Protein AF-A0A1J5KWC2-F1 (afdb_monomer)

Foldseek 3Di:
DDDPNDDQFDQQQPPDPQQFPDWDDPPDPDDDGDDAAGWTAGPLQWIFGHHRSGTFKIFGAPSNQVVDDQAAPVSVCVVQNAAPDWDWDWDDDPPHDIFIWIWGHHPVQQKIWTAGPVPRGTGMIGHD

Structure (mmCIF, N/CA/C/O backbone):
data_AF-A0A1J5KWC2-F1
#
_entry.id   AF-A0A1J5KWC2-F1
#
loop_
_atom_site.group_PDB
_atom_site.id
_atom_site.type_symbol
_atom_site.label_atom_id
_atom_site.label_alt_id
_atom_site.label_comp_id
_atom_site.label_asym_id
_atom_site.label_entity_id
_atom_site.label_seq_id
_atom_site.pdbx_PDB_ins_code
_atom_site.Cartn_x
_atom_site.Cartn_y
_atom_site.Cartn_z
_atom_site.occupancy
_atom_site.B_iso_or_equiv
_atom_site.auth_seq_id
_atom_site.auth_comp_id
_atom_site.auth_asym_id
_atom_site.auth_atom_id
_atom_site.pdbx_PDB_model_num
ATOM 1 N N . MET A 1 1 ? -10.249 7.771 -1.143 1.00 49.97 1 MET A N 1
ATOM 2 C CA . MET A 1 1 ? -8.858 8.188 -1.455 1.00 49.97 1 MET A CA 1
ATOM 3 C C . MET A 1 1 ? -8.474 7.432 -2.706 1.00 49.97 1 MET A C 1
ATOM 5 O O . MET A 1 1 ? -8.404 6.210 -2.644 1.00 49.97 1 MET A O 1
ATOM 9 N N . LYS A 1 2 ? -8.298 8.145 -3.823 1.00 47.09 2 LYS A N 1
ATOM 10 C CA . LYS A 1 2 ? -7.941 7.564 -5.123 1.00 47.09 2 LYS A CA 1
ATOM 11 C C . LYS A 1 2 ? -6.425 7.478 -5.246 1.00 47.09 2 LYS A C 1
ATOM 13 O O . LYS A 1 2 ? -5.758 8.503 -5.148 1.00 47.09 2 LYS A O 1
ATOM 18 N N . PHE A 1 3 ? -5.897 6.281 -5.464 1.00 45.38 3 PHE A N 1
ATOM 19 C CA . PHE A 1 3 ? -4.510 6.038 -5.842 1.00 45.38 3 PHE A CA 1
ATOM 20 C C . PHE A 1 3 ? -4.477 5.767 -7.349 1.00 45.38 3 PHE A C 1
ATOM 22 O O . PHE A 1 3 ? -4.987 4.747 -7.805 1.00 45.38 3 PHE A O 1
ATOM 29 N N . ASN A 1 4 ? -3.959 6.721 -8.131 1.00 48.91 4 ASN A N 1
ATOM 30 C CA . ASN A 1 4 ? -3.958 6.658 -9.600 1.00 48.91 4 ASN A CA 1
ATOM 31 C C . ASN A 1 4 ? -5.345 6.341 -10.217 1.00 48.91 4 ASN A C 1
ATOM 33 O O . ASN A 1 4 ? -5.475 5.500 -11.097 1.00 48.91 4 ASN A O 1
ATOM 37 N N . GLY A 1 5 ? -6.404 6.980 -9.707 1.00 48.66 5 GLY A N 1
ATOM 38 C CA 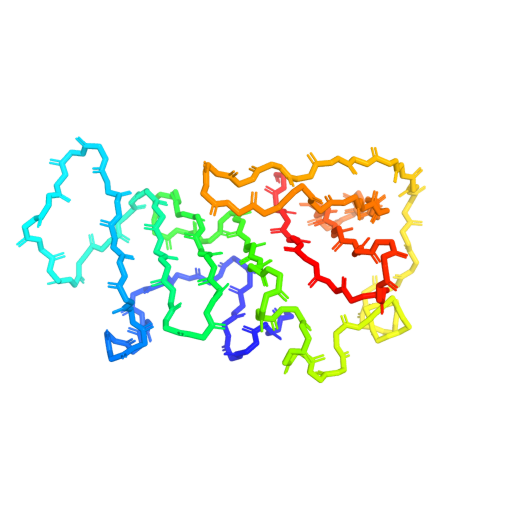. GLY A 1 5 ? -7.779 6.793 -10.192 1.00 48.66 5 GLY A CA 1
ATOM 39 C C . GLY A 1 5 ? -8.579 5.669 -9.520 1.00 48.66 5 GLY A C 1
ATOM 40 O O . GLY A 1 5 ? -9.803 5.699 -9.613 1.00 48.66 5 GLY A O 1
ATOM 41 N N . ILE A 1 6 ? -7.935 4.763 -8.774 1.00 51.41 6 ILE A N 1
ATOM 42 C CA . ILE A 1 6 ? -8.585 3.614 -8.114 1.00 51.41 6 ILE A CA 1
ATOM 43 C C . ILE A 1 6 ? -8.676 3.850 -6.608 1.00 51.41 6 ILE A C 1
ATOM 45 O O . ILE A 1 6 ? -7.682 4.185 -5.958 1.00 51.41 6 ILE A O 1
ATOM 49 N N . GLU A 1 7 ? -9.867 3.695 -6.033 1.00 56.00 7 GLU A N 1
ATOM 50 C CA . GLU A 1 7 ? -10.056 3.778 -4.587 1.00 56.00 7 GLU A CA 1
ATOM 51 C C . GLU A 1 7 ? -9.821 2.443 -3.889 1.00 56.00 7 GLU A C 1
ATOM 53 O O . GLU A 1 7 ? -10.215 1.366 -4.328 1.00 56.00 7 GLU A O 1
ATOM 58 N N . ILE A 1 8 ? -9.205 2.532 -2.721 1.00 53.41 8 ILE A N 1
ATOM 59 C CA . ILE A 1 8 ? -9.086 1.423 -1.783 1.00 53.41 8 ILE A CA 1
ATOM 60 C C . ILE A 1 8 ? -10.471 1.125 -1.198 1.00 53.41 8 ILE A C 1
ATOM 62 O O . ILE A 1 8 ? -11.119 2.026 -0.666 1.00 53.41 8 ILE A O 1
ATOM 66 N N . GLY A 1 9 ? -10.925 -0.127 -1.318 1.00 51.34 9 GLY A N 1
ATOM 67 C CA . GLY A 1 9 ? -12.304 -0.536 -1.019 1.00 51.34 9 GLY A CA 1
ATOM 68 C C . GLY A 1 9 ? -13.270 -0.471 -2.212 1.00 51.34 9 GLY A C 1
ATOM 69 O O . GLY A 1 9 ? -14.433 -0.833 -2.053 1.00 51.34 9 GLY A O 1
ATOM 70 N N . GLN A 1 10 ? -12.805 -0.053 -3.395 1.00 60.84 10 GLN A N 1
ATOM 71 C CA . GLN A 1 10 ? -13.577 -0.112 -4.638 1.00 60.84 10 GLN A CA 1
ATOM 72 C C . GLN A 1 10 ? -13.668 -1.557 -5.151 1.00 60.84 10 GLN A C 1
ATOM 74 O O . GLN A 1 10 ? -12.735 -2.349 -4.981 1.00 60.84 10 GLN A O 1
ATOM 79 N N . ASN A 1 11 ? -14.796 -1.890 -5.780 1.00 55.66 11 ASN A N 1
ATOM 80 C CA . ASN A 1 11 ? -14.937 -3.124 -6.545 1.00 55.66 11 ASN A CA 1
ATOM 81 C C . ASN A 1 11 ? -14.142 -2.981 -7.851 1.00 55.66 11 ASN A C 1
ATOM 83 O O . ASN A 1 11 ? -14.332 -2.007 -8.580 1.00 55.66 11 ASN A O 1
ATOM 87 N N . LEU A 1 12 ? -13.220 -3.903 -8.123 1.00 56.78 12 LEU A N 1
ATOM 88 C CA . LEU A 1 12 ? -12.253 -3.761 -9.220 1.00 56.78 12 LEU A CA 1
ATOM 89 C C . LEU A 1 12 ? -12.744 -4.236 -10.593 1.00 56.78 12 LEU A C 1
ATOM 91 O O . LEU A 1 12 ? -11.943 -4.335 -11.519 1.00 56.78 12 LEU A O 1
ATOM 95 N N . THR A 1 13 ? -14.049 -4.442 -10.768 1.00 53.06 13 THR A N 1
ATOM 96 C CA . THR A 1 13 ? -14.669 -4.825 -12.051 1.00 53.06 13 THR A CA 1
ATOM 97 C C . THR A 1 13 ? -14.501 -3.788 -13.178 1.00 53.06 13 THR A C 1
ATOM 99 O O . THR A 1 13 ? -14.972 -4.017 -14.284 1.00 53.06 13 THR A O 1
ATOM 102 N N . GLU A 1 14 ? -13.832 -2.657 -12.921 1.00 51.31 14 GLU A N 1
ATOM 103 C CA . GLU A 1 14 ? -13.680 -1.521 -13.844 1.00 51.31 14 GLU A CA 1
ATOM 104 C C . GLU A 1 14 ? -12.215 -1.117 -14.108 1.00 51.31 14 GLU A C 1
ATOM 106 O O . GLU A 1 14 ? -11.958 -0.052 -14.670 1.00 51.31 14 GLU A O 1
ATOM 111 N N . LEU A 1 15 ? -11.226 -1.924 -13.698 1.00 53.34 15 LEU A N 1
ATOM 112 C CA . LEU A 1 15 ? -9.838 -1.663 -14.095 1.00 53.34 15 LEU A CA 1
ATOM 113 C C . LEU A 1 15 ? -9.715 -1.764 -15.622 1.00 53.34 15 LEU A C 1
ATOM 115 O O . LEU A 1 15 ? -10.080 -2.803 -16.175 1.00 53.34 15 LEU A O 1
ATOM 119 N N . PRO A 1 16 ? -9.156 -0.752 -16.312 1.00 54.12 16 PRO A N 1
ATOM 120 C CA . PRO A 1 16 ? -8.841 -0.889 -17.725 1.00 54.12 16 PRO A CA 1
ATOM 121 C C . PRO A 1 16 ? -7.889 -2.076 -17.895 1.00 54.12 16 PRO A C 1
ATOM 123 O O . PRO A 1 16 ? -6.765 -2.048 -17.388 1.00 54.12 16 PRO A O 1
ATOM 126 N N . THR A 1 17 ? -8.330 -3.122 -18.595 1.00 55.09 17 THR A N 1
ATOM 127 C CA . THR A 1 17 ? -7.539 -4.335 -18.875 1.00 55.09 17 THR A CA 1
ATOM 128 C C . THR A 1 17 ? -6.197 -4.010 -19.527 1.00 55.09 17 THR A C 1
ATOM 130 O O . THR A 1 17 ? -5.218 -4.711 -19.311 1.00 55.09 17 THR A O 1
ATOM 133 N N . GLU A 1 18 ? -6.132 -2.895 -20.255 1.00 53.12 18 GLU A N 1
ATOM 134 C CA . GLU A 1 18 ? -4.934 -2.352 -20.904 1.00 53.12 18 GLU A CA 1
ATOM 135 C C . GLU A 1 18 ? -3.809 -1.978 -19.926 1.00 53.12 18 GLU A C 1
ATOM 137 O O . GLU A 1 18 ? -2.646 -1.881 -20.316 1.00 53.12 18 GLU A O 1
ATOM 142 N N . LEU A 1 19 ? -4.132 -1.766 -18.648 1.00 57.16 19 LEU A N 1
ATOM 143 C CA . LEU A 1 19 ? -3.143 -1.443 -17.623 1.00 57.16 19 LEU A CA 1
ATOM 144 C C . LEU A 1 19 ? -2.575 -2.685 -16.941 1.00 57.16 19 LEU A C 1
ATOM 146 O O . LEU A 1 19 ? -1.586 -2.546 -16.229 1.00 57.16 19 LEU A O 1
ATOM 150 N N . ILE A 1 20 ? -3.156 -3.872 -17.134 1.00 64.50 20 ILE A N 1
ATOM 151 C CA . ILE A 1 20 ? -2.739 -5.109 -16.464 1.00 64.50 20 ILE A CA 1
ATOM 152 C C . ILE A 1 20 ? -1.566 -5.722 -17.230 1.00 64.50 20 ILE A C 1
ATOM 154 O O . ILE A 1 20 ? -1.713 -6.135 -18.376 1.00 64.50 20 ILE A O 1
ATOM 158 N N . SER A 1 21 ? -0.395 -5.792 -16.597 1.00 59.09 21 SER A N 1
ATOM 159 C CA . SER A 1 21 ? 0.764 -6.481 -17.170 1.00 59.09 21 SER A CA 1
ATOM 160 C C . SER A 1 21 ? 0.782 -7.958 -16.801 1.00 59.09 21 SER A C 1
ATOM 162 O O . SER A 1 21 ? 1.166 -8.785 -17.620 1.00 59.09 21 SER A O 1
ATOM 164 N N . GLU A 1 22 ? 0.391 -8.300 -15.570 1.00 61.56 22 GLU A N 1
ATOM 165 C CA . GLU A 1 22 ? 0.412 -9.679 -15.081 1.00 61.56 22 GLU A CA 1
ATOM 166 C C . GLU A 1 22 ? -0.712 -9.917 -14.064 1.00 61.56 22 GLU A C 1
ATOM 168 O O . GLU A 1 22 ? -1.048 -9.034 -13.267 1.00 61.56 22 GLU A O 1
ATOM 173 N N . PHE A 1 23 ? -1.266 -11.130 -14.063 1.00 61.53 23 PHE A N 1
ATOM 174 C CA . PHE A 1 23 ? -2.251 -11.580 -13.086 1.00 61.53 23 PHE A CA 1
ATOM 175 C C . PHE A 1 23 ? -1.859 -12.945 -12.528 1.00 61.53 23 PHE A C 1
ATOM 177 O O . PHE A 1 23 ? -1.468 -13.845 -13.274 1.00 61.53 23 PHE A O 1
ATOM 184 N N . TYR A 1 24 ? -1.982 -13.090 -11.212 1.00 60.47 24 TYR A N 1
ATOM 185 C CA . TYR A 1 24 ? -1.658 -14.326 -10.517 1.00 60.47 24 TYR A CA 1
ATOM 186 C C . TYR A 1 24 ? -2.778 -14.674 -9.542 1.00 60.47 24 TYR A C 1
ATOM 188 O O . TYR A 1 24 ? -2.845 -14.156 -8.421 1.00 60.47 24 TYR A O 1
ATOM 196 N N . ASP A 1 25 ? -3.629 -15.598 -9.974 1.00 60.78 25 ASP A N 1
ATOM 197 C CA . ASP A 1 25 ? -4.454 -16.412 -9.090 1.00 60.78 25 ASP A CA 1
ATOM 198 C C . ASP A 1 25 ? -3.790 -17.783 -8.904 1.00 60.78 25 ASP A C 1
ATOM 200 O O . ASP A 1 25 ? -3.120 -18.302 -9.802 1.00 60.78 25 ASP A O 1
ATOM 204 N N . LYS A 1 26 ? -3.974 -18.387 -7.730 1.00 55.53 26 LYS A N 1
ATOM 205 C CA . LYS A 1 26 ? -3.610 -19.791 -7.516 1.00 55.53 26 LYS A CA 1
ATOM 206 C C . LYS A 1 26 ? -4.523 -20.733 -8.305 1.00 55.53 26 LYS A C 1
ATOM 208 O O . LYS A 1 26 ? -4.106 -21.862 -8.551 1.00 55.53 26 LYS A O 1
ATOM 213 N N . GLU A 1 27 ? -5.720 -20.284 -8.688 1.00 52.84 27 GLU A N 1
ATOM 214 C CA . GLU A 1 27 ? -6.766 -21.150 -9.246 1.00 52.84 27 GLU A CA 1
ATOM 215 C C . GLU A 1 27 ? -7.074 -20.926 -10.734 1.00 52.84 27 GLU A C 1
ATOM 217 O O . GLU A 1 27 ? -7.577 -21.847 -11.371 1.00 52.84 27 GLU A O 1
ATOM 222 N N . ASP A 1 28 ? -6.729 -19.780 -11.332 1.00 49.69 28 ASP A N 1
ATOM 223 C CA . ASP A 1 28 ? -7.102 -19.506 -12.724 1.00 49.69 28 ASP A CA 1
ATOM 224 C C . ASP A 1 28 ? -6.069 -18.644 -13.469 1.00 49.69 28 ASP A C 1
ATOM 226 O O . ASP A 1 28 ? -5.806 -17.492 -13.122 1.00 49.69 28 ASP A O 1
ATOM 230 N N . LYS A 1 29 ? -5.466 -1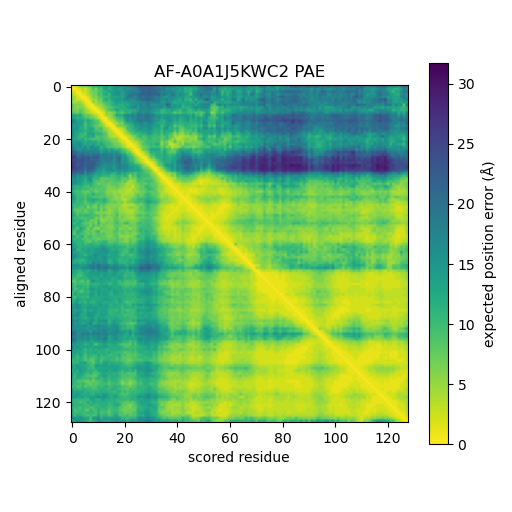9.218 -14.518 1.00 53.75 29 LYS A N 1
ATOM 231 C CA . LYS A 1 29 ? -4.550 -18.524 -15.444 1.00 53.75 29 LYS A CA 1
ATOM 232 C C . LYS A 1 29 ? -5.250 -18.063 -16.729 1.00 53.75 29 LYS A C 1
ATOM 234 O O . LYS A 1 29 ? -4.575 -17.561 -17.625 1.00 53.75 29 LYS A O 1
ATOM 239 N N . SER A 1 30 ? -6.556 -18.301 -16.870 1.00 53.81 30 SER A N 1
ATOM 240 C CA . SER A 1 30 ? -7.208 -18.359 -18.183 1.00 53.81 30 SER A CA 1
ATOM 241 C C . SER A 1 30 ? -8.267 -17.297 -18.474 1.00 53.81 30 SER A C 1
ATOM 243 O O . SER A 1 30 ? -8.812 -17.319 -19.575 1.00 53.81 30 SER A O 1
ATOM 245 N N . GLN A 1 31 ? -8.551 -16.341 -17.580 1.00 49.03 31 GLN A N 1
ATOM 246 C CA . GLN A 1 31 ? -9.651 -15.397 -17.819 1.00 49.03 31 GLN A CA 1
ATOM 247 C C . GLN A 1 31 ? -9.289 -13.926 -17.604 1.00 49.03 31 GLN A C 1
ATOM 249 O O . GLN A 1 31 ? -9.051 -13.461 -16.491 1.00 49.03 31 GLN A O 1
ATOM 254 N N . ASN A 1 32 ? -9.352 -13.167 -18.701 1.00 55.72 32 ASN A N 1
ATOM 255 C CA . ASN A 1 32 ? -9.648 -11.743 -18.647 1.00 55.72 32 ASN A CA 1
ATOM 256 C C . ASN A 1 32 ? -11.134 -11.579 -18.282 1.00 55.72 32 ASN A C 1
ATOM 258 O O . ASN A 1 32 ? -11.988 -12.019 -19.049 1.00 55.72 32 ASN A O 1
ATOM 262 N N . ALA A 1 33 ? -11.394 -10.903 -17.154 1.00 56.16 33 ALA A N 1
ATOM 263 C CA . ALA A 1 33 ? -12.569 -10.059 -16.857 1.00 56.16 33 ALA A CA 1
ATOM 264 C C . ALA A 1 33 ? -13.473 -10.392 -15.644 1.00 56.16 33 ALA A C 1
ATOM 266 O O . ALA A 1 33 ? -14.373 -9.601 -15.385 1.00 56.16 33 ALA A O 1
ATOM 267 N N . ASP A 1 34 ? -13.225 -11.424 -14.824 1.00 58.31 34 ASP A N 1
ATOM 268 C CA . ASP A 1 34 ? -13.950 -11.575 -13.534 1.00 58.31 34 ASP A CA 1
ATOM 269 C C . ASP A 1 34 ? -13.012 -11.923 -12.359 1.00 58.31 34 ASP A C 1
ATOM 271 O O . ASP A 1 34 ? -13.113 -12.964 -11.707 1.00 58.31 34 ASP A O 1
ATOM 275 N N . ILE A 1 35 ? -12.039 -11.038 -12.109 1.00 64.00 35 ILE A N 1
ATOM 276 C CA . ILE A 1 35 ? -10.987 -11.235 -11.102 1.00 64.00 35 ILE A CA 1
ATOM 277 C C . ILE A 1 35 ? -11.542 -11.000 -9.692 1.00 64.00 35 ILE A C 1
ATOM 279 O O . ILE A 1 35 ? -11.752 -9.863 -9.262 1.00 64.00 35 ILE A O 1
ATOM 283 N N . LYS A 1 36 ? -11.724 -12.084 -8.931 1.00 70.00 36 LYS A N 1
ATOM 284 C CA . LYS A 1 36 ? -12.241 -12.022 -7.551 1.00 70.00 36 LYS A CA 1
ATOM 285 C C . LYS A 1 36 ? -11.155 -12.145 -6.492 1.00 70.00 36 LYS A C 1
ATOM 287 O O . LYS A 1 36 ? -11.295 -11.545 -5.429 1.00 70.00 36 LYS A O 1
ATOM 292 N N . ASN A 1 37 ? -10.079 -12.877 -6.749 1.00 71.50 37 ASN A N 1
ATOM 293 C CA . ASN A 1 37 ? -9.002 -13.099 -5.786 1.00 71.50 37 ASN A CA 1
ATOM 294 C C . ASN A 1 37 ? -7.635 -13.030 -6.479 1.00 71.50 37 ASN A C 1
ATOM 296 O O . ASN A 1 37 ? -7.550 -13.031 -7.702 1.00 71.50 37 ASN A O 1
ATOM 300 N N . GLY A 1 38 ? -6.565 -12.932 -5.687 1.00 76.44 38 GLY A N 1
ATOM 301 C CA . GLY A 1 38 ? -5.191 -12.924 -6.194 1.00 76.44 38 GLY A CA 1
ATOM 302 C C . GLY A 1 38 ? -4.592 -11.524 -6.254 1.00 76.44 38 GLY A C 1
ATOM 303 O O . GLY A 1 38 ? -4.961 -10.643 -5.470 1.00 76.44 38 GLY A O 1
ATOM 304 N N . TRP A 1 39 ? -3.629 -11.316 -7.147 1.00 76.06 39 TRP A N 1
ATOM 305 C CA . TRP A 1 39 ? -3.020 -10.003 -7.342 1.00 76.06 39 TRP A CA 1
ATOM 306 C C . TRP A 1 39 ? -2.838 -9.645 -8.813 1.0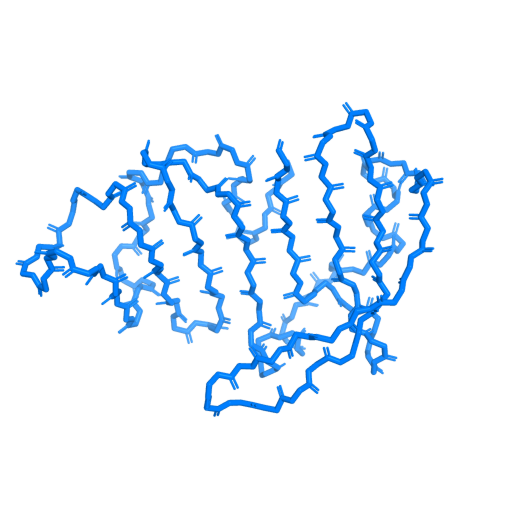0 76.06 39 TRP A C 1
ATOM 308 O O . TRP A 1 39 ? -2.552 -10.494 -9.655 1.00 76.06 39 TRP A O 1
ATOM 318 N N . ILE A 1 40 ? -3.012 -8.356 -9.091 1.00 75.62 40 ILE A N 1
ATOM 319 C CA . ILE A 1 40 ? -2.896 -7.735 -10.409 1.00 75.62 40 ILE A CA 1
ATOM 320 C C . ILE A 1 40 ? -1.681 -6.820 -10.361 1.00 75.62 40 ILE A C 1
ATOM 322 O O . ILE A 1 40 ? -1.662 -5.897 -9.548 1.00 75.62 40 ILE A O 1
ATOM 326 N N . LEU A 1 41 ? -0.692 -7.041 -11.223 1.00 74.88 41 LEU A N 1
ATOM 327 C CA . LEU A 1 41 ? 0.370 -6.071 -11.469 1.00 74.88 41 LEU A CA 1
ATOM 328 C C . LEU A 1 41 ? 0.014 -5.266 -12.710 1.00 74.88 41 LEU A C 1
ATOM 330 O O . LEU A 1 41 ? -0.299 -5.818 -13.763 1.00 74.88 41 LEU A O 1
ATOM 334 N N . THR A 1 42 ? 0.072 -3.952 -12.571 1.00 73.25 42 THR A N 1
ATOM 335 C CA . THR A 1 42 ? -0.120 -3.031 -13.682 1.00 73.25 42 THR A CA 1
ATOM 336 C C . THR A 1 42 ? 1.211 -2.635 -14.314 1.00 73.25 42 THR A C 1
ATOM 338 O O . THR A 1 42 ? 2.253 -2.626 -13.653 1.00 73.25 42 THR A O 1
ATOM 341 N N . SER A 1 43 ? 1.183 -2.260 -15.593 1.00 70.12 43 SER A N 1
ATOM 342 C CA . SER A 1 43 ? 2.367 -1.903 -16.390 1.00 70.12 43 SER A CA 1
ATOM 343 C C . SER A 1 43 ? 3.157 -0.708 -15.837 1.00 70.12 43 SER A C 1
ATOM 345 O O . SER A 1 43 ? 4.347 -0.562 -16.113 1.00 70.12 43 SER A O 1
ATOM 347 N N . ASN A 1 44 ? 2.530 0.131 -15.008 1.00 67.69 44 ASN A N 1
ATOM 348 C CA . ASN A 1 44 ? 3.187 1.242 -14.317 1.00 67.69 44 ASN A CA 1
ATOM 349 C C . ASN A 1 44 ? 3.823 0.846 -12.965 1.00 67.69 44 ASN A C 1
ATOM 351 O O . ASN A 1 44 ? 4.375 1.707 -12.279 1.00 67.69 44 ASN A O 1
ATOM 355 N N . GLY A 1 45 ? 3.789 -0.439 -12.599 1.00 73.31 45 GLY A N 1
ATOM 356 C CA . GLY A 1 45 ? 4.431 -0.981 -11.403 1.00 73.31 45 GLY A CA 1
ATOM 357 C C . GLY A 1 45 ? 3.564 -0.971 -10.144 1.00 73.31 45 GLY A C 1
ATOM 358 O O . GLY A 1 45 ? 4.109 -1.151 -9.054 1.00 73.31 45 GLY A O 1
ATOM 359 N N . ILE A 1 46 ? 2.246 -0.766 -10.255 1.00 77.31 46 ILE A N 1
ATOM 360 C CA . ILE A 1 46 ? 1.323 -0.856 -9.115 1.00 77.31 46 ILE A CA 1
ATOM 361 C C . ILE A 1 46 ? 0.723 -2.262 -9.053 1.00 77.31 46 ILE A C 1
ATOM 363 O O . ILE A 1 46 ? 0.106 -2.732 -10.008 1.00 77.31 46 ILE A O 1
ATOM 367 N N . GLN A 1 47 ? 0.882 -2.921 -7.913 1.00 80.31 47 GLN A N 1
ATOM 368 C CA . GLN A 1 47 ? 0.246 -4.187 -7.594 1.00 80.31 47 GLN A CA 1
ATOM 369 C C . GLN A 1 47 ? -1.004 -3.961 -6.737 1.00 80.31 47 GLN A C 1
ATOM 371 O O . GLN A 1 47 ? -0.941 -3.312 -5.695 1.00 80.31 47 GLN A O 1
ATOM 376 N N . TYR A 1 48 ? -2.119 -4.570 -7.123 1.00 79.44 48 TYR A N 1
ATOM 377 C CA . TYR A 1 48 ? -3.362 -4.619 -6.357 1.00 79.44 48 TYR A CA 1
ATOM 378 C C . TYR A 1 48 ? -3.572 -6.038 -5.837 1.00 79.44 48 TYR A C 1
ATOM 380 O O . TYR A 1 48 ? -3.470 -6.988 -6.607 1.00 79.44 48 TYR A O 1
ATOM 388 N N . VAL A 1 49 ? -3.882 -6.196 -4.552 1.00 80.94 49 VAL A N 1
ATOM 389 C CA . VAL A 1 49 ? -4.256 -7.485 -3.952 1.00 80.94 49 VAL A CA 1
ATOM 390 C C . VAL A 1 49 ? -5.758 -7.502 -3.714 1.00 80.94 49 VAL A C 1
ATOM 392 O O . VAL A 1 49 ? -6.307 -6.621 -3.038 1.00 80.94 49 VAL A O 1
ATOM 395 N N . LEU A 1 50 ? -6.404 -8.523 -4.263 1.00 78.31 50 LEU A N 1
ATOM 396 C CA . LEU A 1 50 ? -7.844 -8.688 -4.307 1.00 78.31 50 LEU A CA 1
ATOM 397 C C . LEU A 1 50 ? -8.321 -9.828 -3.416 1.00 78.31 50 LEU A C 1
ATOM 399 O O . LEU A 1 50 ? -7.727 -10.907 -3.373 1.00 78.31 50 LEU A O 1
ATOM 403 N N . LYS A 1 51 ? -9.440 -9.583 -2.730 1.00 79.62 51 LYS A N 1
ATOM 404 C CA . LYS A 1 51 ? -10.192 -10.602 -1.997 1.00 79.62 51 LYS A CA 1
ATOM 405 C C . LYS A 1 51 ? -11.686 -10.377 -2.195 1.00 79.62 51 LYS A C 1
ATOM 407 O O . LYS A 1 51 ? -12.202 -9.340 -1.776 1.00 79.62 51 LYS A O 1
ATOM 412 N N . ASN A 1 52 ? -12.375 -11.345 -2.789 1.00 77.25 52 ASN A N 1
ATOM 413 C CA . ASN A 1 52 ? -13.788 -11.258 -3.177 1.00 77.25 52 ASN A CA 1
ATOM 414 C C . ASN A 1 52 ? -14.118 -9.995 -4.008 1.00 77.25 52 ASN A C 1
ATOM 416 O O . ASN A 1 52 ? -15.102 -9.313 -3.734 1.00 77.25 52 ASN A O 1
ATOM 420 N N . GLY A 1 53 ? -13.261 -9.640 -4.969 1.00 69.75 53 GLY A N 1
ATOM 421 C CA . GLY A 1 53 ? -13.401 -8.472 -5.853 1.00 69.75 53 GLY A CA 1
ATOM 422 C C . GLY A 1 53 ? -13.026 -7.128 -5.212 1.00 69.75 53 GLY A C 1
ATOM 423 O O . GLY A 1 53 ? -13.027 -6.098 -5.882 1.00 69.75 53 GLY A O 1
ATOM 424 N N . ILE A 1 54 ? -12.672 -7.123 -3.922 1.00 72.75 54 ILE A N 1
ATOM 425 C CA . ILE A 1 54 ? -12.350 -5.910 -3.160 1.00 72.75 54 ILE A CA 1
ATOM 426 C C . ILE A 1 54 ? -10.834 -5.745 -3.034 1.00 72.75 54 ILE A C 1
ATOM 428 O O . ILE A 1 54 ? -10.137 -6.672 -2.610 1.00 72.75 54 ILE A O 1
ATOM 432 N N . VAL A 1 55 ? -10.335 -4.534 -3.308 1.00 74.88 55 VAL A N 1
ATOM 433 C CA . VAL A 1 55 ? -8.935 -4.156 -3.044 1.00 74.88 55 VAL A CA 1
ATOM 434 C C . VAL A 1 55 ? -8.669 -4.157 -1.549 1.00 74.88 55 VAL A C 1
ATOM 436 O O . VAL 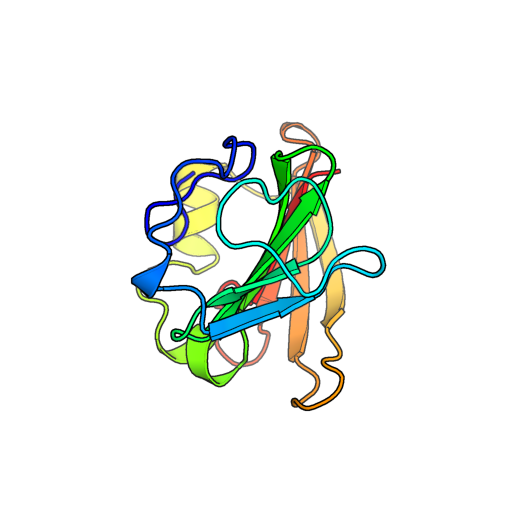A 1 55 ? -9.227 -3.344 -0.809 1.00 74.88 55 VAL A O 1
ATOM 439 N N . LYS A 1 56 ? -7.785 -5.050 -1.111 1.00 80.56 56 LYS A N 1
ATOM 440 C CA . LYS A 1 56 ? -7.302 -5.104 0.273 1.00 80.56 56 LYS A CA 1
ATOM 441 C C . LYS A 1 56 ? -5.938 -4.468 0.446 1.00 80.56 56 LYS A C 1
ATOM 443 O O . LYS A 1 56 ? -5.657 -3.939 1.516 1.00 80.56 56 LYS A O 1
ATOM 448 N N . MET A 1 57 ? -5.120 -4.480 -0.600 1.00 83.00 57 MET A N 1
ATOM 449 C CA . MET A 1 57 ? -3.790 -3.895 -0.549 1.00 83.00 57 MET A CA 1
ATOM 450 C C . MET A 1 57 ? -3.394 -3.328 -1.907 1.00 83.00 57 MET A C 1
ATOM 452 O O . MET A 1 57 ? -3.731 -3.892 -2.947 1.00 83.00 57 MET A O 1
ATOM 456 N N . ILE A 1 58 ? -2.665 -2.221 -1.878 1.00 81.62 58 ILE A N 1
ATOM 457 C CA . ILE A 1 58 ? -1.975 -1.643 -3.024 1.00 81.62 58 ILE A CA 1
ATOM 458 C C . ILE A 1 58 ? -0.499 -1.591 -2.668 1.00 81.62 58 ILE A C 1
ATOM 460 O O . ILE A 1 58 ? -0.143 -1.065 -1.619 1.00 81.62 58 ILE A O 1
ATOM 464 N N . ARG A 1 59 ? 0.361 -2.104 -3.537 1.00 85.38 59 ARG A N 1
ATOM 465 C CA . ARG A 1 59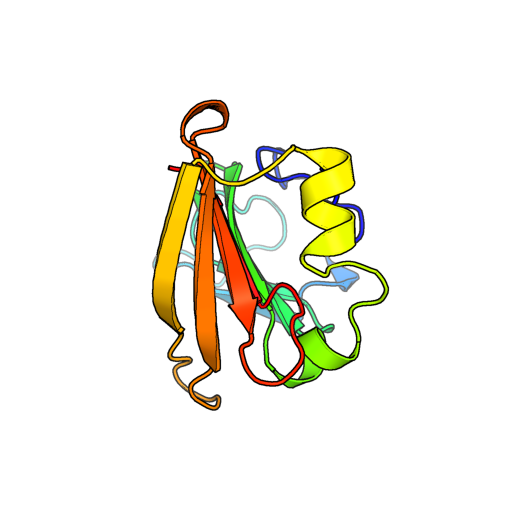 ? 1.814 -2.000 -3.415 1.00 85.38 59 ARG A CA 1
ATOM 466 C C . ARG A 1 59 ? 2.391 -1.369 -4.664 1.00 85.38 59 ARG A C 1
ATOM 468 O O . ARG A 1 59 ? 1.871 -1.568 -5.754 1.00 85.38 59 ARG A O 1
ATOM 475 N N . VAL A 1 60 ? 3.482 -0.638 -4.525 1.00 76.94 60 VAL A N 1
ATOM 476 C CA . VAL A 1 60 ? 4.134 0.045 -5.641 1.00 76.94 60 VAL A CA 1
ATOM 477 C C . VAL A 1 60 ? 5.573 -0.434 -5.704 1.00 76.94 60 VAL A C 1
ATOM 479 O O . VAL A 1 60 ? 6.307 -0.307 -4.724 1.00 76.94 60 VAL A O 1
ATOM 482 N N . LYS A 1 61 ? 5.972 -1.004 -6.845 1.00 75.12 61 LYS A N 1
ATOM 483 C CA . LYS A 1 61 ? 7.368 -1.385 -7.094 1.00 75.12 61 LYS A CA 1
ATOM 484 C C . LYS A 1 61 ? 8.270 -0.157 -7.041 1.00 75.12 61 LYS A C 1
ATOM 486 O O . LYS A 1 61 ? 7.825 0.942 -7.362 1.00 75.12 61 LYS A O 1
ATOM 491 N N . GLU A 1 62 ? 9.542 -0.347 -6.715 1.00 69.12 62 GLU A N 1
ATOM 492 C CA . GLU A 1 62 ? 10.526 0.731 -6.533 1.00 69.12 62 GLU A CA 1
ATOM 493 C C . GLU A 1 62 ? 10.533 1.739 -7.699 1.00 69.12 62 GLU A C 1
ATOM 495 O O . GLU A 1 62 ? 10.327 2.939 -7.504 1.00 69.12 62 GLU A O 1
ATOM 500 N N . ASN A 1 63 ? 10.606 1.234 -8.934 1.00 68.81 63 ASN A N 1
ATOM 501 C CA . ASN A 1 63 ? 10.549 2.041 -10.160 1.00 68.81 63 ASN A CA 1
ATOM 502 C C . ASN A 1 63 ? 9.212 2.774 -10.380 1.00 68.81 63 ASN A C 1
ATOM 504 O O . ASN A 1 63 ? 9.145 3.731 -11.152 1.00 68.81 63 ASN A O 1
ATOM 508 N N . GLY A 1 64 ? 8.131 2.298 -9.763 1.00 66.31 64 GLY A N 1
ATOM 509 C CA . GLY A 1 64 ? 6.830 2.962 -9.750 1.00 66.31 64 GLY A CA 1
ATOM 510 C C . GLY A 1 64 ? 6.754 4.054 -8.683 1.00 66.31 64 GLY A C 1
ATOM 511 O O . GLY A 1 64 ? 6.162 5.100 -8.936 1.00 66.31 64 GLY A O 1
ATOM 512 N N . ILE A 1 65 ? 7.401 3.861 -7.524 1.00 68.38 65 ILE A N 1
ATOM 513 C CA . ILE A 1 65 ? 7.409 4.829 -6.414 1.00 68.38 65 ILE A CA 1
ATOM 514 C C . ILE A 1 65 ? 7.993 6.167 -6.878 1.00 68.38 65 ILE A C 1
ATOM 516 O O . ILE A 1 65 ? 7.425 7.221 -6.589 1.00 68.38 65 ILE A O 1
ATOM 520 N N . THR A 1 66 ? 9.087 6.137 -7.642 1.00 66.50 66 THR A N 1
ATOM 521 C CA . THR A 1 66 ? 9.732 7.348 -8.183 1.00 66.50 66 THR A CA 1
ATOM 522 C C . THR A 1 66 ? 8.843 8.122 -9.160 1.00 66.50 66 THR A C 1
ATOM 524 O O . THR A 1 66 ? 9.033 9.323 -9.342 1.00 66.50 66 THR A O 1
ATOM 527 N N . LYS A 1 67 ? 7.835 7.466 -9.749 1.00 66.69 67 LYS A N 1
ATOM 528 C CA . LYS A 1 67 ? 6.859 8.069 -10.669 1.00 66.69 67 LYS A CA 1
ATOM 529 C C . LYS A 1 67 ? 5.622 8.627 -9.954 1.00 66.69 67 LYS A C 1
ATOM 531 O O . LYS A 1 67 ? 4.793 9.276 -10.593 1.00 66.69 67 LYS A O 1
ATOM 536 N N . LEU A 1 68 ? 5.468 8.396 -8.645 1.00 65.00 68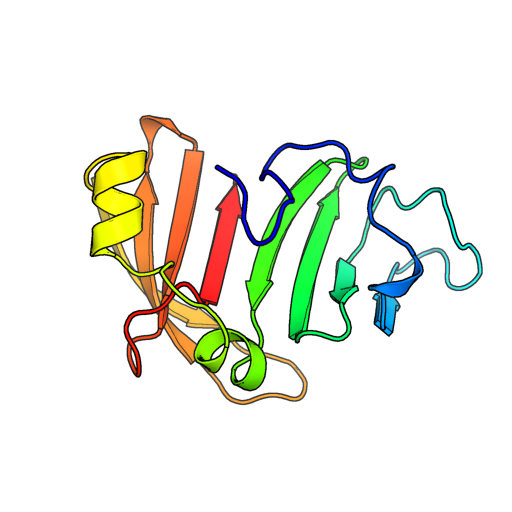 LEU A N 1
ATOM 537 C CA . LEU A 1 68 ? 4.330 8.896 -7.873 1.00 65.00 68 LEU A CA 1
ATOM 538 C C . LEU A 1 68 ? 4.490 10.380 -7.536 1.00 65.00 68 LEU A C 1
ATOM 540 O O . LEU A 1 68 ? 5.165 10.769 -6.577 1.00 65.00 68 LEU A O 1
ATOM 544 N N . ASN A 1 69 ? 3.762 11.221 -8.262 1.00 63.00 69 ASN A N 1
ATOM 545 C CA . ASN A 1 69 ? 3.621 12.625 -7.902 1.00 63.00 69 ASN A CA 1
ATOM 546 C C . ASN A 1 69 ? 2.592 12.795 -6.775 1.00 63.00 69 ASN A C 1
ATOM 548 O O . ASN A 1 69 ? 1.468 12.310 -6.856 1.00 63.00 69 ASN A O 1
ATOM 552 N N . GLY A 1 70 ? 2.975 13.514 -5.718 1.00 63.88 70 GLY A N 1
ATOM 553 C CA . GLY A 1 70 ? 2.043 13.984 -4.688 1.00 63.88 70 GLY A CA 1
ATOM 554 C C . GLY A 1 70 ? 1.580 12.975 -3.630 1.00 63.88 70 GLY A C 1
ATOM 555 O O . GLY A 1 70 ? 0.868 13.387 -2.731 1.00 63.88 70 GLY A O 1
ATOM 556 N N . PHE A 1 71 ? 1.997 11.704 -3.647 1.00 78.19 71 PHE A N 1
ATOM 557 C CA . PHE A 1 71 ? 1.640 10.725 -2.599 1.00 78.19 71 PHE A CA 1
ATOM 558 C C . PHE A 1 71 ? 2.745 10.571 -1.542 1.00 78.19 71 PHE A C 1
ATOM 560 O O . PHE A 1 71 ? 3.368 9.520 -1.412 1.00 78.19 71 PHE A O 1
ATOM 567 N N . ASP A 1 72 ? 3.012 11.638 -0.793 1.00 83.94 72 ASP A N 1
ATOM 568 C CA . ASP A 1 72 ? 3.888 11.620 0.386 1.00 83.94 72 ASP A CA 1
ATOM 569 C C . ASP A 1 72 ? 3.098 11.796 1.688 1.00 83.94 72 ASP A C 1
ATOM 571 O O . ASP A 1 72 ? 1.882 12.015 1.699 1.00 83.94 72 ASP A O 1
ATOM 575 N N . LYS A 1 73 ? 3.814 11.694 2.812 1.00 86.25 73 LYS A N 1
ATOM 576 C CA . LYS A 1 73 ? 3.255 11.862 4.155 1.00 86.25 73 LYS A CA 1
ATOM 577 C C . LYS A 1 73 ? 2.433 13.145 4.290 1.00 86.25 73 LYS A C 1
ATOM 579 O O . LYS A 1 73 ? 1.359 13.107 4.883 1.00 86.25 73 LYS A O 1
ATOM 584 N N . VAL A 1 74 ? 2.930 14.271 3.774 1.00 87.06 74 VAL A N 1
ATOM 585 C CA . VAL A 1 74 ? 2.278 15.578 3.948 1.00 87.06 74 VAL A CA 1
ATOM 586 C C . VAL A 1 74 ? 0.928 15.585 3.246 1.00 87.06 74 VAL A C 1
ATOM 588 O O . VAL A 1 74 ? -0.066 16.038 3.817 1.00 87.06 74 VAL A O 1
ATOM 591 N N . TYR A 1 75 ? 0.874 15.060 2.025 1.00 85.75 75 TYR A N 1
ATOM 592 C CA . TYR A 1 75 ? -0.375 14.940 1.285 1.00 85.75 75 TYR A CA 1
ATOM 593 C C . TYR A 1 75 ? -1.374 14.002 1.973 1.00 85.75 75 TYR A C 1
ATOM 595 O O . TYR A 1 75 ? -2.534 14.368 2.171 1.00 85.75 75 TYR A O 1
ATOM 603 N N . VAL A 1 76 ? -0.926 12.820 2.404 1.00 84.31 76 VAL A N 1
ATOM 604 C CA . VAL A 1 76 ? -1.788 11.847 3.091 1.00 84.31 76 VAL A CA 1
ATOM 605 C C . VAL A 1 76 ? -2.337 12.424 4.396 1.00 84.31 76 VAL A C 1
ATOM 607 O O . VAL A 1 76 ? -3.538 12.331 4.650 1.00 84.31 76 VAL A O 1
ATOM 610 N N . GLU A 1 77 ? -1.503 13.078 5.207 1.00 88.19 77 GLU A N 1
ATOM 611 C CA . GLU A 1 77 ? -1.955 13.674 6.467 1.00 88.19 77 GLU A CA 1
ATOM 612 C C . GLU A 1 77 ? -2.973 14.802 6.258 1.00 88.19 77 GLU A C 1
ATOM 614 O O . GLU A 1 77 ? -3.898 14.935 7.062 1.00 88.19 77 GLU A O 1
ATOM 619 N N . LYS A 1 78 ? -2.871 15.568 5.162 1.00 86.81 78 LYS A N 1
ATOM 620 C CA . LYS A 1 78 ? -3.897 16.555 4.780 1.00 86.81 78 LYS A CA 1
ATOM 621 C C . LYS A 1 78 ? -5.236 15.901 4.438 1.00 86.81 78 LYS A C 1
ATOM 623 O O . LYS A 1 78 ? -6.278 16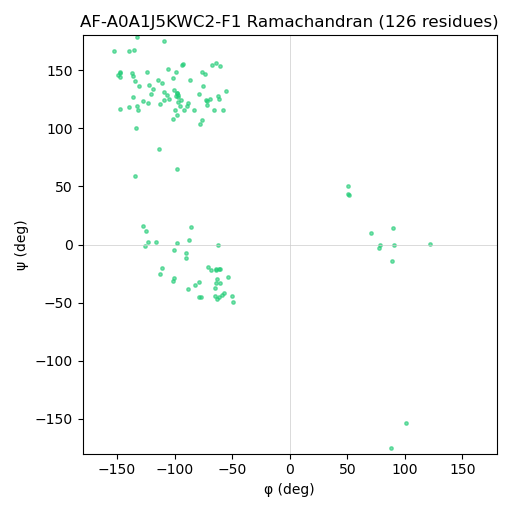.460 4.766 1.00 86.81 78 LYS A O 1
ATOM 628 N N . LEU A 1 79 ? -5.219 14.738 3.788 1.00 82.75 79 LEU A N 1
ATOM 629 C CA . LEU A 1 79 ? -6.437 14.045 3.362 1.00 82.75 79 LEU A CA 1
ATOM 630 C C . LEU A 1 79 ? -7.134 13.289 4.493 1.00 82.75 79 LEU A C 1
ATOM 632 O O . LEU A 1 79 ? -8.361 13.312 4.595 1.00 82.75 79 LEU A O 1
ATOM 636 N N . ILE A 1 80 ? -6.371 12.554 5.303 1.00 83.75 80 ILE A N 1
ATOM 637 C CA . ILE A 1 80 ? -6.942 11.586 6.251 1.00 83.75 80 ILE A CA 1
ATOM 638 C C . ILE A 1 80 ? -6.548 11.828 7.709 1.00 83.75 80 ILE A C 1
ATOM 640 O O . ILE A 1 80 ? -7.010 11.087 8.581 1.00 83.75 80 ILE A O 1
ATOM 644 N N . GLY A 1 81 ? -5.782 12.885 7.981 1.00 88.56 81 GLY A N 1
ATOM 645 C CA . GLY A 1 81 ? -5.310 13.257 9.310 1.00 88.56 81 GLY A CA 1
ATOM 646 C C . GLY A 1 81 ? -3.992 12.584 9.694 1.00 88.56 81 GLY A C 1
ATOM 647 O O . GLY A 1 81 ? -3.370 11.878 8.904 1.00 88.56 81 GLY A O 1
ATOM 648 N N . LYS A 1 82 ? -3.555 12.805 10.937 1.00 93.62 82 LYS A N 1
ATOM 649 C CA . LYS A 1 82 ? -2.325 12.207 11.481 1.00 93.62 82 LYS A CA 1
ATOM 650 C C . LYS A 1 82 ? -2.525 10.730 11.853 1.00 93.62 82 LYS A C 1
ATOM 652 O O . LYS A 1 82 ? -3.624 10.361 12.280 1.00 93.62 82 LYS A O 1
ATOM 657 N N . PRO A 1 83 ? -1.483 9.887 11.738 1.00 93.75 83 PRO A N 1
ATOM 658 C CA . PRO A 1 83 ? -1.559 8.492 12.158 1.00 93.75 83 PRO A CA 1
ATOM 659 C C . PRO A 1 83 ? -1.687 8.360 13.680 1.00 93.75 83 PRO A C 1
ATOM 661 O O . PRO A 1 83 ? -1.235 9.211 14.443 1.00 93.75 83 PRO A O 1
ATOM 664 N N . ASN A 1 84 ? -2.267 7.248 14.126 1.00 95.62 84 ASN A N 1
ATOM 665 C CA . ASN A 1 84 ? -2.363 6.890 15.542 1.00 95.62 84 ASN A CA 1
ATOM 666 C C . ASN A 1 84 ? -1.057 6.302 16.086 1.00 95.62 84 ASN A C 1
ATOM 668 O O . ASN A 1 84 ? -0.758 6.454 17.267 1.00 95.62 84 ASN A O 1
ATOM 672 N N . LYS A 1 85 ? -0.311 5.591 15.239 1.00 95.50 85 LYS A N 1
ATOM 673 C CA . LYS A 1 85 ? 0.960 4.947 15.575 1.00 95.50 85 LYS A CA 1
ATOM 674 C C . LYS A 1 85 ? 1.855 4.952 14.344 1.00 95.50 85 LYS A C 1
ATOM 676 O O . LYS A 1 85 ? 1.359 4.841 13.224 1.00 95.50 85 LYS A O 1
ATOM 681 N N . ILE A 1 86 ? 3.161 5.053 14.567 1.00 95.38 86 ILE A N 1
ATOM 682 C CA . ILE A 1 86 ? 4.178 4.863 13.534 1.00 95.38 86 ILE A CA 1
ATOM 683 C C . ILE A 1 86 ? 5.060 3.682 13.947 1.00 95.38 86 ILE A C 1
ATOM 685 O O . ILE A 1 86 ? 5.457 3.586 15.109 1.00 95.38 86 ILE A O 1
ATOM 689 N N . SER A 1 87 ? 5.343 2.774 13.019 1.00 95.81 87 SER A N 1
ATOM 690 C CA . SER A 1 87 ? 6.311 1.683 13.190 1.00 95.81 87 SER A CA 1
ATOM 691 C C . SER A 1 87 ? 7.241 1.587 11.981 1.00 95.81 87 SER A C 1
ATOM 693 O O . SER A 1 87 ? 7.111 2.360 11.034 1.00 95.81 87 SER A O 1
ATOM 695 N N . ASN A 1 88 ? 8.192 0.658 12.025 1.00 94.31 88 ASN A N 1
ATOM 696 C CA . ASN A 1 88 ? 9.039 0.323 10.883 1.00 94.31 88 ASN A CA 1
ATOM 697 C C . ASN A 1 88 ? 8.597 -1.022 10.311 1.00 94.31 88 ASN A C 1
ATOM 699 O O . ASN A 1 88 ? 8.095 -1.859 11.063 1.00 94.31 88 ASN A O 1
ATOM 703 N N . ASP A 1 89 ? 8.803 -1.203 9.015 1.00 91.69 89 ASP A N 1
ATOM 704 C CA . ASP A 1 89 ? 8.581 -2.460 8.306 1.00 91.69 89 ASP A CA 1
ATOM 705 C C . ASP A 1 89 ? 9.512 -2.541 7.086 1.00 91.69 89 ASP A C 1
ATOM 707 O O . ASP A 1 89 ? 10.131 -1.543 6.697 1.00 91.69 89 ASP A O 1
ATOM 711 N N . SER A 1 90 ? 9.625 -3.725 6.497 1.00 85.44 90 SER A N 1
ATOM 712 C CA . SER A 1 90 ? 10.395 -3.980 5.281 1.00 85.44 90 SER A CA 1
ATOM 713 C C . SER A 1 90 ? 9.556 -4.789 4.303 1.00 85.44 90 SER A C 1
ATOM 715 O O . SER A 1 90 ? 9.173 -5.924 4.591 1.00 85.44 90 SER A O 1
ATOM 717 N N . ILE A 1 91 ? 9.304 -4.226 3.126 1.00 81.31 91 ILE A N 1
ATOM 718 C CA . ILE A 1 91 ? 8.551 -4.889 2.065 1.00 81.31 91 ILE A CA 1
ATOM 719 C C . ILE A 1 91 ? 9.555 -5.614 1.177 1.00 81.31 91 ILE A C 1
ATOM 721 O O . ILE A 1 91 ? 10.397 -4.987 0.534 1.00 81.31 91 ILE A O 1
ATOM 725 N N . THR A 1 92 ? 9.466 -6.943 1.157 1.00 77.12 92 THR A N 1
ATOM 726 C CA . THR A 1 92 ? 10.280 -7.783 0.275 1.00 77.12 92 THR A CA 1
ATOM 727 C C . THR A 1 92 ? 9.461 -8.172 -0.944 1.00 77.12 92 THR A C 1
ATOM 729 O O . THR A 1 92 ? 8.356 -8.707 -0.822 1.00 77.12 92 THR A O 1
ATOM 732 N N . TRP A 1 93 ? 10.023 -7.931 -2.118 1.00 69.69 93 TRP A N 1
ATOM 733 C CA . TRP A 1 93 ? 9.488 -8.396 -3.386 1.00 69.69 93 TRP A CA 1
ATOM 734 C C . TRP A 1 93 ? 10.280 -9.617 -3.841 1.00 69.69 93 TRP A C 1
ATOM 736 O O . TRP A 1 93 ? 11.485 -9.682 -3.643 1.00 69.69 93 TRP A O 1
ATOM 746 N N . VAL A 1 94 ? 9.613 -10.592 -4.463 1.00 63.25 94 VAL A N 1
ATOM 747 C CA . VAL A 1 94 ? 10.269 -11.849 -4.879 1.00 63.25 94 VAL A CA 1
ATOM 748 C C . VAL A 1 94 ? 11.412 -11.599 -5.873 1.00 63.25 94 VAL A C 1
ATOM 750 O O . VAL A 1 94 ? 12.407 -12.313 -5.853 1.00 63.25 94 VAL A O 1
ATOM 753 N N . TRP A 1 95 ? 11.277 -10.572 -6.715 1.00 63.50 95 TRP A N 1
ATOM 754 C CA . TRP A 1 95 ? 12.211 -10.250 -7.799 1.00 63.50 95 TRP A CA 1
ATOM 755 C C . TRP A 1 95 ? 12.697 -8.796 -7.768 1.00 63.50 95 TRP A C 1
ATOM 757 O O . TRP A 1 95 ? 13.175 -8.299 -8.781 1.00 63.50 95 TRP A O 1
ATOM 767 N N . ASP A 1 96 ? 12.509 -8.092 -6.653 1.00 67.25 96 ASP A N 1
ATOM 768 C CA . ASP A 1 96 ? 12.817 -6.661 -6.540 1.00 67.25 96 ASP A CA 1
ATOM 769 C C . ASP A 1 96 ? 13.549 -6.376 -5.226 1.00 67.25 96 ASP A C 1
ATOM 771 O O . ASP A 1 96 ? 13.591 -7.223 -4.327 1.00 67.25 96 ASP A O 1
ATOM 775 N N . ASN A 1 97 ? 14.117 -5.178 -5.107 1.00 74.56 97 ASN A N 1
ATOM 776 C CA . ASN A 1 97 ? 14.835 -4.785 -3.899 1.00 74.56 97 ASN A CA 1
ATOM 777 C C . ASN A 1 97 ? 13.912 -4.721 -2.673 1.00 74.56 97 ASN A C 1
ATOM 779 O O . ASN A 1 97 ? 12.695 -4.526 -2.759 1.00 74.56 97 ASN A O 1
ATOM 783 N N . VAL A 1 98 ? 14.519 -4.854 -1.492 1.00 81.75 98 VAL A N 1
ATOM 784 C CA . VAL A 1 98 ? 13.825 -4.645 -0.219 1.00 81.75 98 VAL A CA 1
ATOM 785 C C . VAL A 1 98 ? 13.558 -3.154 -0.034 1.00 81.75 98 VAL A C 1
ATOM 787 O O . VAL A 1 98 ? 14.490 -2.352 0.012 1.00 81.75 98 VAL A O 1
ATOM 790 N N . VAL A 1 99 ? 12.290 -2.789 0.149 1.00 84.19 99 VAL A N 1
ATOM 791 C CA . VAL A 1 99 ? 11.887 -1.412 0.454 1.00 84.19 99 VAL A CA 1
ATOM 792 C C . VAL A 1 99 ? 11.672 -1.275 1.957 1.00 84.19 99 VAL A C 1
ATOM 794 O O . VAL A 1 99 ? 10.716 -1.815 2.518 1.00 84.19 99 VAL A O 1
ATOM 797 N N . TYR A 1 100 ? 12.542 -0.518 2.620 1.00 87.94 100 TYR A N 1
ATOM 798 C CA . TYR A 1 100 ? 12.351 -0.140 4.019 1.00 87.94 100 TYR A CA 1
ATOM 799 C C . TYR A 1 100 ? 11.290 0.954 4.136 1.00 87.94 100 TYR A C 1
ATOM 801 O O . TYR A 1 100 ? 11.288 1.919 3.367 1.00 87.94 100 TYR A O 1
ATOM 809 N N . ALA A 1 101 ? 10.387 0.819 5.106 1.00 91.62 101 ALA A N 1
ATOM 810 C CA . ALA A 1 101 ? 9.245 1.709 5.230 1.00 91.62 101 ALA A CA 1
ATOM 811 C C . ALA A 1 101 ? 8.953 2.161 6.666 1.00 91.62 101 ALA A C 1
ATOM 813 O O . ALA A 1 101 ? 9.120 1.428 7.645 1.00 91.62 101 ALA A O 1
ATOM 814 N N . LYS A 1 102 ? 8.435 3.388 6.776 1.00 95.00 102 LYS A N 1
ATOM 815 C CA . LYS A 1 102 ? 7.700 3.873 7.949 1.00 95.00 102 LYS A CA 1
ATOM 816 C C . LYS A 1 102 ? 6.224 3.555 7.766 1.00 95.00 102 LYS A C 1
ATOM 818 O O . LYS A 1 102 ? 5.591 4.060 6.843 1.00 95.00 102 LYS A O 1
ATOM 823 N N . VAL A 1 103 ? 5.668 2.757 8.669 1.00 94.25 103 VAL A N 1
ATOM 824 C CA . VAL A 1 103 ? 4.263 2.347 8.632 1.00 94.25 103 VAL A CA 1
ATOM 825 C C . VAL A 1 103 ? 3.438 3.265 9.503 1.00 94.25 103 VAL A C 1
ATOM 827 O O . VAL A 1 103 ? 3.647 3.357 10.713 1.00 94.25 103 VAL A O 1
ATOM 830 N N . HIS A 1 104 ? 2.488 3.940 8.882 1.00 94.12 104 HIS A N 1
ATOM 831 C CA . HIS A 1 104 ? 1.548 4.845 9.511 1.00 94.12 104 HIS A CA 1
ATOM 832 C C . HIS A 1 104 ? 0.221 4.115 9.719 1.00 94.12 104 HIS A C 1
ATOM 834 O O . HIS A 1 104 ? -0.446 3.734 8.760 1.00 94.12 104 HIS A O 1
ATOM 840 N N . HIS A 1 105 ? -0.167 3.924 10.980 1.00 93.25 105 HIS A N 1
ATOM 841 C CA . HIS A 1 105 ? -1.368 3.179 11.361 1.00 93.25 105 HIS A CA 1
ATOM 842 C C . HIS A 1 105 ? -2.535 4.134 11.612 1.00 93.25 105 HIS A C 1
ATOM 844 O O . HIS A 1 105 ? -2.460 4.991 12.498 1.00 93.25 105 HIS A O 1
ATOM 850 N N . TYR A 1 106 ? -3.638 3.953 10.890 1.00 90.69 106 TYR A N 1
ATOM 851 C CA . TYR A 1 106 ? -4.859 4.756 10.980 1.00 90.69 106 TYR A CA 1
ATOM 852 C C . TYR A 1 106 ? -6.013 3.912 11.530 1.00 90.69 106 TYR A C 1
ATOM 854 O O . TYR A 1 106 ? -6.867 3.421 10.791 1.00 90.69 106 TYR A O 1
ATOM 862 N N . LYS A 1 107 ? -6.080 3.780 12.860 1.00 87.31 107 LYS A N 1
ATOM 863 C CA . LYS A 1 107 ? -7.024 2.895 13.569 1.00 87.31 107 LYS A CA 1
ATOM 864 C C . LYS A 1 107 ? -8.489 3.184 13.229 1.00 87.31 107 LYS A C 1
ATOM 866 O O . LYS A 1 107 ? -9.262 2.259 13.024 1.00 87.31 107 LYS A O 1
ATOM 871 N N . LYS A 1 108 ? -8.876 4.464 13.133 1.00 85.94 108 LYS A N 1
ATOM 872 C CA . LYS A 1 108 ? -10.261 4.857 12.792 1.00 85.94 108 LYS A CA 1
ATOM 873 C C . LYS A 1 108 ? -10.684 4.400 11.393 1.00 85.94 108 LYS A C 1
ATOM 875 O O . LYS A 1 108 ? -11.866 4.178 11.168 1.00 85.94 108 LYS A O 1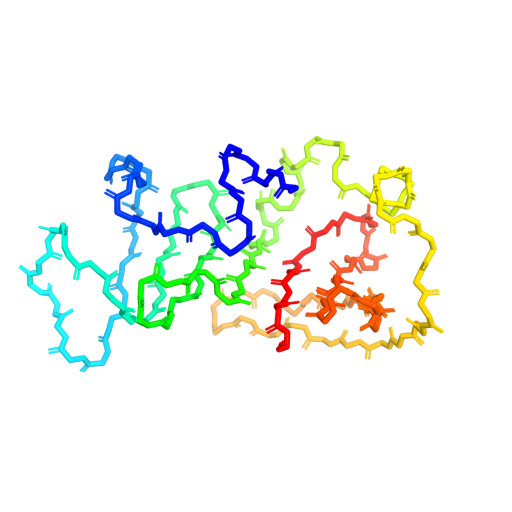
ATOM 880 N N . ARG A 1 109 ? -9.729 4.292 10.467 1.00 81.56 109 ARG A N 1
ATOM 881 C CA . ARG A 1 109 ? -9.970 3.908 9.071 1.00 81.56 109 ARG A CA 1
ATOM 882 C C . ARG A 1 109 ? -9.649 2.440 8.794 1.00 81.56 109 ARG A C 1
ATOM 884 O O . ARG A 1 109 ? -9.928 1.989 7.694 1.00 81.56 109 ARG A O 1
ATOM 891 N N . LYS A 1 110 ? -9.104 1.714 9.783 1.00 87.19 110 LYS A N 1
ATOM 892 C CA . LYS A 1 110 ? -8.582 0.349 9.624 1.00 87.19 110 LYS A CA 1
ATOM 893 C C . LYS A 1 110 ? -7.618 0.272 8.437 1.00 87.19 110 LYS A C 1
ATOM 895 O O . LYS A 1 110 ? -7.793 -0.513 7.518 1.00 87.19 110 LYS A O 1
ATOM 900 N N . THR A 1 111 ? -6.656 1.190 8.396 1.00 86.31 111 THR A N 1
ATOM 901 C CA . THR A 1 111 ? -5.729 1.321 7.264 1.00 86.31 111 THR A CA 1
ATOM 902 C C . THR A 1 111 ? -4.305 1.478 7.767 1.00 86.31 111 THR A C 1
ATOM 904 O O . THR A 1 111 ? -4.067 2.212 8.733 1.00 86.31 111 THR A O 1
ATOM 907 N N . LYS A 1 112 ? -3.355 0.852 7.079 1.00 91.94 112 LYS A N 1
ATOM 908 C CA . LYS A 1 112 ? -1.923 1.127 7.205 1.00 91.94 112 LYS A CA 1
ATOM 909 C C . LYS A 1 112 ? -1.399 1.697 5.899 1.00 91.94 112 LYS A C 1
ATOM 911 O O . LYS A 1 112 ? -1.829 1.293 4.823 1.00 91.94 112 LYS A O 1
ATOM 916 N N . ILE A 1 113 ? -0.498 2.664 6.007 1.00 90.88 113 ILE A N 1
ATOM 917 C CA . ILE A 1 113 ? 0.181 3.259 4.857 1.00 90.88 113 ILE A CA 1
ATOM 918 C C . ILE A 1 113 ? 1.676 3.205 5.118 1.00 90.88 113 ILE A C 1
ATOM 920 O O . ILE A 1 113 ? 2.153 3.735 6.123 1.00 90.88 113 ILE A O 1
ATOM 924 N N . HIS A 1 114 ? 2.406 2.586 4.208 1.00 93.06 114 HIS A N 1
ATOM 925 C CA . HIS A 1 114 ? 3.850 2.467 4.252 1.00 93.06 114 HIS A CA 1
ATOM 926 C C . HIS A 1 114 ? 4.460 3.553 3.380 1.00 93.06 114 HIS A C 1
ATOM 928 O O . HIS A 1 114 ? 4.121 3.691 2.203 1.00 93.06 114 HIS A O 1
ATOM 934 N N . PHE A 1 115 ? 5.376 4.319 3.962 1.00 90.94 115 PHE A N 1
ATOM 935 C CA . PHE A 1 115 ? 6.172 5.315 3.257 1.00 90.94 115 PHE A CA 1
ATOM 936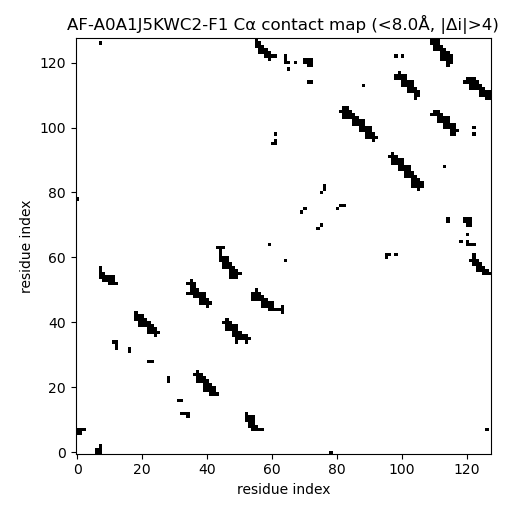 C C . PHE A 1 115 ? 7.612 4.829 3.157 1.00 90.94 115 PHE A C 1
ATOM 938 O O . PHE A 1 115 ? 8.221 4.553 4.193 1.00 90.94 115 PHE A O 1
ATOM 945 N N . SER A 1 116 ? 8.156 4.753 1.941 1.00 88.25 116 SER A N 1
ATOM 946 C CA . SER A 1 116 ? 9.562 4.409 1.712 1.00 88.25 116 SER A CA 1
ATOM 947 C C . SER A 1 116 ? 10.464 5.358 2.500 1.00 88.25 116 SER A C 1
ATOM 949 O O . SER A 1 116 ? 10.289 6.578 2.459 1.00 88.25 116 SER A O 1
ATOM 951 N N . THR A 1 117 ? 11.435 4.810 3.226 1.00 88.88 117 THR A N 1
ATOM 952 C CA . THR A 1 117 ? 12.412 5.620 3.967 1.00 88.88 117 THR A CA 1
ATOM 953 C C . THR A 1 117 ? 13.394 6.340 3.053 1.00 88.88 117 THR A C 1
ATOM 955 O O . THR A 1 117 ? 14.014 7.302 3.489 1.00 88.88 117 THR A O 1
ATOM 958 N N . GLU A 1 118 ? 13.541 5.885 1.810 1.00 85.50 118 GLU A N 1
ATOM 959 C CA . GLU A 1 118 ? 14.489 6.446 0.849 1.00 85.50 118 GLU A CA 1
ATOM 960 C C . GLU A 1 118 ? 13.987 7.764 0.252 1.00 85.50 118 GLU A C 1
ATOM 962 O O . GLU A 1 118 ? 14.725 8.743 0.183 1.00 85.50 118 GLU A O 1
ATOM 967 N N . ASN A 1 119 ? 12.712 7.810 -0.144 1.00 83.94 119 ASN A N 1
ATOM 968 C CA . ASN A 1 119 ? 12.142 8.957 -0.860 1.00 83.94 119 ASN A CA 1
ATOM 969 C C . ASN A 1 119 ? 10.873 9.540 -0.209 1.00 83.94 119 ASN A C 1
ATOM 971 O O . ASN A 1 119 ? 10.318 10.523 -0.703 1.00 83.94 119 ASN A O 1
ATOM 975 N N . GLY A 1 120 ? 10.400 8.964 0.900 1.00 85.44 120 GLY A N 1
ATOM 976 C CA . GLY A 1 120 ? 9.245 9.456 1.658 1.00 85.44 120 GLY A CA 1
ATOM 977 C C . GLY A 1 120 ? 7.890 9.282 0.964 1.00 85.44 120 GLY A C 1
ATOM 978 O O . GLY A 1 120 ? 6.893 9.844 1.431 1.00 85.44 120 GLY A O 1
ATOM 979 N N . LYS A 1 121 ? 7.833 8.539 -0.148 1.00 86.25 121 LYS A N 1
ATOM 980 C CA . LYS A 1 121 ? 6.613 8.293 -0.930 1.00 86.25 121 LYS A CA 1
ATOM 981 C C . LYS A 1 121 ? 5.920 7.006 -0.496 1.00 86.25 121 LYS A C 1
ATOM 983 O O . LYS A 1 121 ? 6.552 6.105 0.053 1.00 86.25 121 LYS A O 1
ATOM 988 N N . VAL A 1 122 ? 4.612 6.926 -0.736 1.00 85.44 122 VAL A N 1
ATOM 989 C CA . VAL A 1 122 ? 3.819 5.722 -0.448 1.00 85.44 122 VAL A CA 1
ATOM 990 C C . VAL A 1 122 ? 4.339 4.546 -1.276 1.00 85.44 122 VAL A C 1
ATOM 992 O O . VAL A 1 122 ? 4.403 4.631 -2.500 1.00 85.44 122 VAL A O 1
ATOM 995 N N . CYS A 1 123 ? 4.681 3.449 -0.606 1.00 86.62 123 CYS A N 1
ATOM 996 C CA . CYS A 1 123 ? 5.097 2.195 -1.233 1.00 86.62 123 CYS A CA 1
ATOM 997 C C . CYS A 1 123 ? 4.087 1.059 -1.021 1.00 86.62 123 CYS A C 1
ATOM 999 O O . CYS A 1 123 ? 3.999 0.159 -1.853 1.00 86.62 123 CYS A O 1
ATOM 1001 N N . GLU A 1 124 ? 3.281 1.118 0.040 1.00 88.50 124 GLU A N 1
ATOM 1002 C CA . GLU A 1 124 ? 2.184 0.181 0.283 1.00 88.50 124 GLU A CA 1
ATOM 1003 C C . GLU A 1 124 ? 1.029 0.873 1.013 1.00 88.50 124 GLU A C 1
ATOM 1005 O O . GLU A 1 124 ? 1.213 1.811 1.793 1.00 88.50 124 GLU A O 1
ATOM 1010 N N . LEU A 1 125 ? -0.183 0.409 0.737 1.00 86.38 125 LEU A N 1
ATOM 1011 C CA . LEU A 1 125 ? -1.381 0.737 1.480 1.00 86.38 125 LEU A CA 1
ATOM 1012 C C . LEU A 1 125 ? -2.193 -0.533 1.712 1.00 86.38 125 LEU A C 1
ATOM 1014 O O . LEU A 1 125 ? -2.546 -1.226 0.762 1.00 86.38 125 LEU A O 1
ATOM 1018 N N . GLU A 1 126 ? -2.530 -0.801 2.966 1.00 85.12 126 GLU A N 1
ATOM 1019 C CA . GLU A 1 126 ? -3.258 -1.988 3.416 1.00 85.12 126 GLU A CA 1
ATOM 1020 C C . GLU A 1 126 ? -4.547 -1.587 4.156 1.00 85.12 126 GLU A C 1
ATOM 1022 O O . GLU A 1 126 ? -4.527 -0.673 4.985 1.00 85.12 126 GLU A O 1
ATOM 1027 N N . ILE A 1 127 ? -5.664 -2.273 3.886 1.00 77.25 127 ILE A N 1
ATOM 1028 C CA . ILE A 1 127 ? -6.871 -2.235 4.731 1.00 77.25 127 ILE A CA 1
ATOM 1029 C C . ILE A 1 127 ? -6.878 -3.454 5.657 1.00 77.25 127 ILE A C 1
ATOM 1031 O O . ILE A 1 127 ? -6.785 -4.583 5.174 1.00 77.25 127 ILE A O 1
ATOM 1035 N N . GLU A 1 128 ? -7.089 -3.221 6.953 1.00 64.38 128 GLU A N 1
ATOM 1036 C CA . GLU A 1 128 ? -7.352 -4.261 7.961 1.00 64.38 128 GLU A CA 1
ATOM 1037 C C . GLU A 1 128 ? -8.821 -4.722 7.978 1.00 64.38 128 GLU A C 1
ATOM 1039 O O . GLU A 1 128 ? -9.741 -3.866 8.010 1.00 64.38 128 GLU A O 1
#

pLDDT: mean 74.0, std 14.37, range [45.38, 95.81]

Nearest PDB structures (foldseek):
  4chj-assembly1_A  TM=6.019E-01  e=1.533E+00  Toxoplasma gondii ME49
  2o4x-assembly1_B  TM=5.083E-01  e=1.910E+00  Homo sapiens
  8glv-assembly1_Gz  TM=6.023E-01  e=2.381E+00  Chlamydomonas reinhardtii
  7ung-assembly1_5  TM=5.917E-01  e=7.162E+00  Homo sapiens
  2gqi-assembly1_A  TM=4.009E-01  e=9.433E+00  Homo sapiens

Radius of gyration: 14.43 Å; Cα contacts (8 Å, |Δi|>4): 251; chains: 1; bounding box: 30×38×36 Å

Mean predicted aligned error: 9.23 Å

Solvent-accessible surface area (backbone atoms only — not comparable to full-atom values): 7308 Å² total; per-residue (Å²): 114,65,60,94,83,45,43,78,68,38,71,60,91,74,64,64,70,88,44,56,68,46,74,51,39,98,85,58,92,82,73,96,83,81,75,34,56,36,39,39,33,26,73,72,33,42,33,38,32,33,53,83,28,28,44,40,33,40,38,36,40,72,85,23,39,80,70,56,78,76,49,30,62,71,49,48,33,72,76,74,45,78,59,79,46,76,49,77,50,71,50,75,44,100,90,53,74,74,43,47,24,43,32,35,32,31,74,95,73,34,32,39,38,27,23,28,70,89,78,45,29,54,34,33,38,38,56,110

Sequence (128 aa):
MKFNGIEIGQNLTELPTELISEFYDKEDKSQNADIKNGWILTSNGIQYVLKNGIVKMIRVKENGITKLNGFDKVYVEKLIGKPNKISNDSITWVWDNVVYAKVHHYKKRKTKIHFSTENGKVCELEIE

Secondary structure (DSSP, 8-state):
-EETTEETT-B-TTS-GGGEEEEE-SS-SS-SS---SEEEEETTSEEEEEETTEEEEEEE-HHHHTT-SS-BHHHHHHHH---SEEEEEEEEETTEEEEEEEEEEEGGGTEEEEEETTT-BEEEEEE-